Protein AF-A0A564SVG9-F1 (afdb_monomer_lite)

Secondary structure (DSSP, 8-state):
-----EE--TT--HHHHHHHHHT-EEEEEEEEEETTB-SEEE--TT--EEEEEEE----SS-------B-EEEETTEEEEEEEEEEETTEEEEEEEEEEEEEE-TTSEEEEE-SSSB---EEEEEEEEE-

Sequence (130 aa):
MALGSVAVSGGMSKKAKERLMYMDGKLVWSAAMGASSGMSTTAPAEVDYIVVKPMAFAFADSRPYSQQKTARVARGGSGHVSWMQHSRYNSSIASSNYAKVTFSAEGNISIYYPADNSDDYCTVEGYHYY

pLDDT: mean 77.28, std 15.87, range [38.59, 96.75]

Radius of gyration: 14.87 Å; chains: 1; bounding box: 34×28×43 Å

Foldseek 3Di:
DDAFEEKDAPPDDPVRSVCLVVVQFDFDDKDKDFDPHHQKDFDDLQFQKKKKFKDDDPDVPPDPDDDQHIYIAGAQIKHWTWDWFDAPVDNPDIDTDIWMWGQYNRRMIGIGDPHDGDNIMIMMTTTGHD

Organism: NCBI:txid853

Structure (mmCIF, N/CA/C/O backbone):
data_AF-A0A564SVG9-F1
#
_entry.id   AF-A0A564SVG9-F1
#
loop_
_atom_site.group_PDB
_atom_site.id
_atom_site.type_symbol
_atom_site.label_atom_id
_atom_site.label_alt_id
_atom_site.label_comp_id
_atom_site.label_asym_id
_atom_site.label_entity_id
_atom_site.label_seq_id
_atom_site.pdbx_PDB_ins_code
_atom_site.Cartn_x
_atom_site.Cartn_y
_atom_site.Cartn_z
_atom_site.occupancy
_atom_site.B_iso_or_equiv
_atom_site.auth_seq_id
_atom_site.auth_comp_id
_atom_site.auth_asym_id
_atom_site.auth_atom_id
_atom_site.pdbx_PDB_model_num
ATOM 1 N N . MET A 1 1 ? 12.770 -11.576 6.534 1.00 38.59 1 MET A N 1
ATOM 2 C CA . MET A 1 1 ? 12.502 -10.646 5.416 1.00 38.59 1 MET A CA 1
ATOM 3 C C . MET A 1 1 ? 12.649 -9.232 5.947 1.00 38.59 1 MET A C 1
ATOM 5 O O . MET A 1 1 ? 11.977 -8.912 6.919 1.00 38.59 1 MET A O 1
ATOM 9 N N . ALA A 1 2 ? 13.575 -8.431 5.413 1.00 40.28 2 ALA A N 1
ATOM 10 C CA . ALA A 1 2 ? 13.730 -7.046 5.854 1.00 40.28 2 ALA A CA 1
ATOM 11 C C . ALA A 1 2 ? 12.448 -6.271 5.511 1.00 40.28 2 ALA A C 1
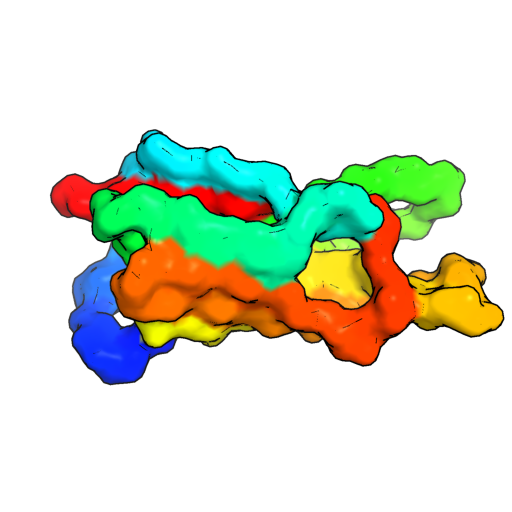ATOM 13 O O . ALA A 1 2 ? 12.025 -6.260 4.356 1.00 40.28 2 ALA A O 1
ATOM 14 N N . LEU A 1 3 ? 11.805 -5.682 6.520 1.00 52.28 3 LEU A N 1
ATOM 15 C CA . LEU A 1 3 ? 10.637 -4.825 6.331 1.00 52.28 3 LEU A CA 1
ATOM 16 C C . LEU A 1 3 ? 11.052 -3.646 5.441 1.00 52.28 3 LEU A C 1
ATOM 18 O O . LEU A 1 3 ? 12.099 -3.040 5.678 1.00 52.28 3 LEU A O 1
ATOM 22 N N . GLY A 1 4 ? 10.282 -3.339 4.395 1.00 58.09 4 GLY A N 1
ATOM 23 C CA . GLY A 1 4 ? 10.488 -2.086 3.675 1.00 58.09 4 GLY A CA 1
ATOM 24 C C . GLY A 1 4 ? 9.979 -0.890 4.486 1.00 58.09 4 GLY A C 1
ATOM 25 O O . GLY A 1 4 ? 9.879 -0.953 5.712 1.00 58.09 4 GLY A O 1
ATOM 26 N N . SER A 1 5 ? 9.715 0.240 3.830 1.00 71.25 5 SER A N 1
ATOM 27 C CA . SER A 1 5 ? 9.391 1.472 4.558 1.00 71.25 5 SER A CA 1
ATOM 28 C C . SER A 1 5 ? 8.038 1.387 5.281 1.00 71.25 5 SER A C 1
ATOM 30 O O . SER A 1 5 ? 7.062 0.849 4.754 1.00 71.25 5 SER A O 1
ATOM 32 N N . VAL A 1 6 ? 7.982 1.951 6.490 1.00 74.25 6 VAL A N 1
ATOM 33 C CA . VAL A 1 6 ? 6.744 2.162 7.249 1.00 74.25 6 VAL A CA 1
ATOM 34 C C . VAL A 1 6 ? 6.486 3.659 7.303 1.00 74.25 6 VAL A C 1
ATOM 36 O O . VAL A 1 6 ? 7.270 4.416 7.872 1.00 74.25 6 VAL A O 1
ATOM 39 N N . ALA A 1 7 ? 5.389 4.081 6.692 1.00 78.38 7 ALA A N 1
ATOM 40 C CA . ALA A 1 7 ? 4.975 5.465 6.595 1.00 78.38 7 ALA A CA 1
ATOM 41 C C . ALA A 1 7 ? 3.755 5.726 7.470 1.00 78.38 7 ALA A C 1
ATOM 43 O O . ALA A 1 7 ? 2.689 5.136 7.288 1.00 78.38 7 ALA A O 1
ATOM 44 N N . VAL A 1 8 ? 3.929 6.647 8.408 1.00 74.88 8 VAL A N 1
ATOM 45 C CA . VAL A 1 8 ? 2.925 7.045 9.394 1.00 74.88 8 VAL A CA 1
ATOM 46 C C . VAL A 1 8 ? 2.516 8.489 9.135 1.00 74.88 8 VAL A C 1
ATOM 48 O O . VAL A 1 8 ? 3.354 9.313 8.770 1.00 74.88 8 VAL A O 1
ATOM 51 N N . SER A 1 9 ? 1.237 8.808 9.316 1.00 72.31 9 SER A N 1
ATOM 52 C CA . SER A 1 9 ? 0.768 10.192 9.236 1.00 72.31 9 SER A CA 1
ATOM 53 C C . SER A 1 9 ? 1.217 10.982 10.476 1.00 72.31 9 SER A C 1
ATOM 55 O O . SER A 1 9 ? 1.397 10.420 11.562 1.00 72.31 9 SER A O 1
ATOM 57 N N . GLY A 1 10 ? 1.426 12.296 10.326 1.00 67.38 10 GLY A N 1
ATOM 58 C CA . GLY A 1 10 ? 1.969 13.163 11.386 1.00 67.38 10 GLY A CA 1
ATOM 59 C C . GLY A 1 10 ? 1.133 13.200 12.675 1.00 67.38 10 GLY A C 1
ATOM 60 O O . GLY A 1 10 ? 1.682 13.445 13.744 1.00 67.38 10 GLY A O 1
ATOM 61 N N . GLY A 1 11 ? -0.164 12.885 12.591 1.00 69.94 11 GLY A N 1
ATOM 62 C CA . GLY A 1 11 ? -1.092 12.815 13.728 1.00 69.94 11 GLY A CA 1
ATOM 63 C C . GL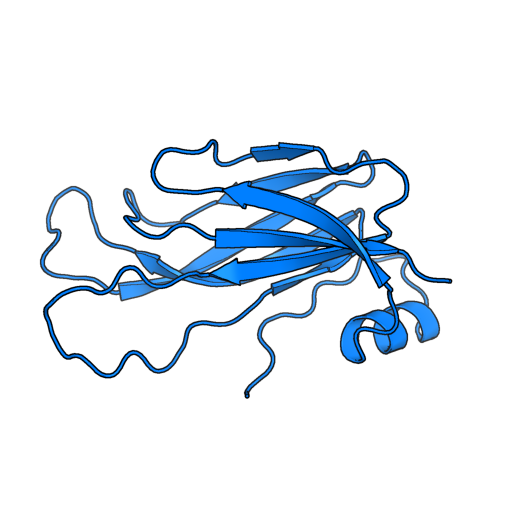Y A 1 11 ? -1.304 11.414 14.318 1.00 69.94 11 GLY A C 1
ATOM 64 O O . GLY A 1 11 ? -2.162 11.240 15.179 1.00 69.94 11 GLY A O 1
ATOM 65 N N . MET A 1 12 ? -0.571 10.395 13.860 1.00 78.75 12 MET A N 1
ATOM 66 C CA . MET A 1 12 ? -0.800 9.012 14.284 1.00 78.75 12 MET A CA 1
ATOM 67 C C . MET A 1 12 ? -0.282 8.733 15.706 1.00 78.75 12 MET A C 1
ATOM 69 O O . MET A 1 12 ? 0.883 8.997 16.023 1.00 78.75 12 MET A O 1
ATOM 73 N N . SER A 1 13 ? -1.123 8.117 16.546 1.00 78.88 13 SER A N 1
ATOM 74 C CA . SER A 1 13 ? -0.759 7.709 17.910 1.00 78.88 13 SER A CA 1
ATOM 75 C C . SER A 1 13 ? 0.320 6.619 17.924 1.00 78.88 13 SER A C 1
ATOM 77 O O . SER A 1 13 ? 0.415 5.813 17.000 1.00 78.88 13 SER A O 1
ATOM 79 N N . LYS A 1 14 ? 1.117 6.536 19.002 1.00 81.75 14 LYS A N 1
ATOM 80 C CA . LYS A 1 14 ? 2.144 5.486 19.170 1.00 81.75 14 LYS A CA 1
ATOM 81 C C . LYS A 1 14 ? 1.564 4.076 18.985 1.00 81.75 14 LYS A C 1
ATOM 83 O O . LYS A 1 14 ? 2.137 3.280 18.250 1.00 81.75 14 LYS A O 1
ATOM 88 N N . LYS A 1 15 ? 0.389 3.818 19.574 1.00 82.00 15 LYS A N 1
ATOM 89 C CA . LYS A 1 15 ? -0.330 2.544 19.446 1.00 82.00 15 LYS A CA 1
ATOM 90 C C . LYS A 1 15 ? -0.671 2.233 17.987 1.00 82.00 15 LYS A C 1
ATOM 92 O O . LYS A 1 15 ? -0.432 1.126 17.531 1.00 82.00 15 LYS A O 1
ATOM 97 N N . ALA A 1 16 ? -1.165 3.208 17.225 1.00 78.38 16 ALA A N 1
ATOM 98 C CA . ALA A 1 16 ? -1.469 3.006 15.807 1.00 78.38 16 ALA A CA 1
ATOM 99 C C . ALA A 1 16 ? -0.207 2.736 14.960 1.00 78.38 16 ALA A C 1
ATOM 101 O O . ALA A 1 16 ? -0.249 1.916 14.045 1.00 78.38 16 ALA A O 1
ATOM 102 N N . LYS A 1 17 ? 0.938 3.347 15.302 1.00 80.44 17 LYS A N 1
ATOM 103 C CA . LYS A 1 17 ? 2.225 3.044 14.648 1.00 80.44 17 LYS A CA 1
ATOM 104 C C . LYS A 1 17 ? 2.686 1.612 14.925 1.00 80.44 17 LYS A C 1
ATOM 106 O O . LYS A 1 17 ? 3.133 0.934 14.006 1.00 80.44 17 LYS A O 1
ATOM 111 N N . GLU A 1 18 ? 2.559 1.144 16.166 1.00 83.94 18 GLU A N 1
ATOM 112 C CA . GLU A 1 18 ? 2.883 -0.240 16.538 1.00 83.94 18 GLU A CA 1
ATOM 113 C C . GLU A 1 18 ? 1.991 -1.233 15.785 1.00 83.94 18 GLU A C 1
ATOM 115 O O . GLU A 1 18 ? 2.502 -2.164 15.166 1.00 83.94 18 GLU A O 1
ATOM 120 N N . ARG A 1 19 ? 0.676 -0.988 15.731 1.00 83.62 19 ARG A N 1
ATOM 121 C CA . ARG A 1 19 ? -0.261 -1.836 14.976 1.00 83.62 19 ARG A CA 1
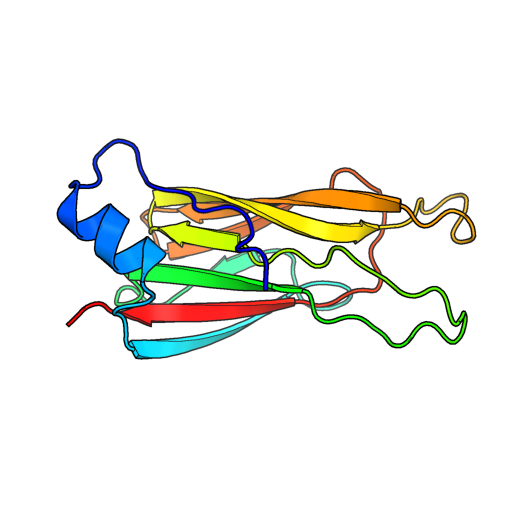ATOM 122 C C . ARG A 1 19 ? 0.094 -1.932 13.485 1.00 83.62 19 ARG A C 1
ATOM 124 O O . ARG A 1 19 ? 0.041 -3.023 12.920 1.00 83.62 19 ARG A O 1
ATOM 131 N N . LEU A 1 20 ? 0.561 -0.838 12.874 1.00 84.88 20 LEU A N 1
ATOM 132 C CA . LEU A 1 20 ? 1.050 -0.820 11.485 1.00 84.88 20 LEU A CA 1
ATOM 133 C C . LEU A 1 20 ? 2.338 -1.642 11.307 1.00 84.88 20 LEU A C 1
ATOM 135 O O . LEU A 1 20 ? 2.520 -2.362 10.320 1.00 84.88 20 LEU A O 1
ATOM 139 N N . MET A 1 21 ? 3.261 -1.531 12.264 1.00 83.00 21 MET A N 1
ATOM 140 C CA . MET A 1 21 ? 4.517 -2.285 12.258 1.00 83.00 21 MET A CA 1
ATOM 141 C C . MET A 1 21 ? 4.291 -3.790 12.441 1.00 83.00 21 MET A C 1
ATOM 143 O O . MET A 1 21 ? 5.006 -4.587 11.830 1.00 83.00 21 MET A O 1
ATOM 147 N N . TYR A 1 22 ? 3.280 -4.188 13.210 1.00 85.38 22 TYR A N 1
ATOM 148 C CA . TYR A 1 22 ? 2.967 -5.595 13.463 1.00 85.38 22 TYR A CA 1
ATOM 149 C C . TYR A 1 22 ? 1.906 -6.192 12.527 1.00 85.38 22 TYR A C 1
ATOM 151 O O . TYR A 1 22 ? 1.673 -7.393 12.598 1.00 85.38 22 TYR A O 1
ATOM 159 N N . MET A 1 23 ? 1.337 -5.408 11.599 1.00 83.31 23 MET A N 1
ATOM 160 C CA . MET A 1 23 ? 0.254 -5.840 10.693 1.00 83.31 23 MET A CA 1
ATOM 161 C C . MET A 1 23 ? -0.970 -6.369 11.446 1.00 83.31 23 MET A C 1
ATOM 163 O O . MET A 1 23 ? -1.566 -7.370 11.062 1.00 83.31 23 MET A O 1
ATOM 167 N N . ASP A 1 24 ? -1.348 -5.682 12.520 1.00 85.38 24 ASP A N 1
ATOM 168 C CA . ASP A 1 24 ? -2.471 -6.041 13.396 1.00 85.38 24 ASP A CA 1
ATOM 169 C C . ASP A 1 24 ? -3.851 -5.670 12.796 1.00 85.38 24 ASP A C 1
ATOM 171 O O . ASP A 1 24 ? -4.799 -5.315 13.495 1.00 85.38 24 ASP A O 1
ATOM 175 N N . GLY A 1 25 ? -3.953 -5.670 11.467 1.00 88.06 25 GLY A N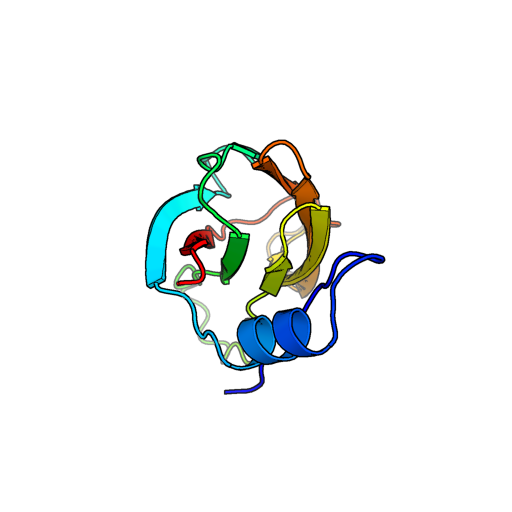 1
ATOM 176 C CA . GLY A 1 25 ? -5.181 -5.418 10.722 1.00 88.06 25 GLY A CA 1
ATOM 177 C C . GLY A 1 25 ? -5.591 -6.632 9.897 1.00 88.06 25 GLY A C 1
ATOM 178 O O . GLY A 1 25 ? -4.774 -7.495 9.567 1.00 88.06 25 GLY A O 1
ATOM 179 N N . LYS A 1 26 ? -6.864 -6.689 9.504 1.00 94.50 26 LYS A N 1
ATOM 180 C CA . LYS A 1 26 ? -7.381 -7.709 8.583 1.00 94.50 26 LYS A CA 1
ATOM 181 C C . LYS A 1 26 ? -7.439 -7.162 7.166 1.00 94.50 26 LYS A C 1
ATOM 183 O O . LYS A 1 26 ? -7.859 -6.028 6.960 1.00 94.50 26 LYS A O 1
ATOM 188 N N . LEU A 1 27 ? -7.046 -7.987 6.198 1.00 95.25 27 LEU A N 1
ATOM 189 C CA . LEU A 1 27 ? -7.196 -7.685 4.778 1.00 95.25 27 LEU A CA 1
ATOM 190 C C . LEU A 1 27 ? -8.686 -7.560 4.433 1.00 95.25 27 LEU A C 1
ATOM 192 O O . LEU A 1 27 ? -9.445 -8.508 4.642 1.00 95.25 27 LEU A O 1
ATOM 196 N N . VAL A 1 28 ? -9.085 -6.408 3.900 1.00 96.62 28 VAL A N 1
ATOM 197 C CA . VAL A 1 28 ? -10.477 -6.117 3.502 1.00 96.62 28 VAL A CA 1
ATOM 198 C C . VAL A 1 28 ? -10.600 -5.719 2.035 1.00 96.62 28 VAL A C 1
ATOM 200 O O . VAL A 1 28 ? -11.680 -5.800 1.462 1.00 96.62 28 VAL A O 1
ATOM 203 N N . TRP A 1 29 ? -9.495 -5.321 1.402 1.00 96.75 29 TRP A N 1
ATOM 204 C CA . TRP A 1 29 ? -9.497 -4.837 0.027 1.00 96.75 29 TRP A CA 1
ATOM 205 C C . TRP A 1 29 ? -8.162 -5.121 -0.663 1.00 96.75 29 TRP A C 1
ATOM 207 O O . TRP A 1 29 ? -7.121 -5.169 -0.009 1.00 96.75 29 TRP A O 1
ATOM 217 N N . SER A 1 30 ? -8.168 -5.281 -1.983 1.00 94.69 30 SER A N 1
ATOM 218 C CA . SER A 1 30 ? -6.941 -5.358 -2.773 1.00 94.69 30 SER A CA 1
ATOM 219 C C . SER A 1 30 ? -7.126 -4.805 -4.184 1.00 94.69 30 SER A C 1
ATOM 221 O O . SER A 1 30 ? -8.229 -4.791 -4.729 1.00 94.69 30 SER A O 1
ATOM 223 N N . ALA A 1 31 ? -6.025 -4.353 -4.780 1.00 91.31 31 ALA A N 1
ATOM 224 C CA . ALA A 1 31 ? -5.951 -3.920 -6.168 1.00 91.31 31 ALA A CA 1
ATOM 225 C C . ALA A 1 31 ? -4.587 -4.258 -6.779 1.00 91.31 31 ALA A C 1
ATOM 227 O O . ALA A 1 31 ? -3.583 -4.354 -6.072 1.00 91.31 31 ALA A O 1
ATOM 228 N N . ALA A 1 32 ? -4.547 -4.399 -8.102 1.00 87.31 32 ALA A N 1
ATOM 229 C CA . ALA A 1 32 ? -3.309 -4.446 -8.873 1.00 87.31 32 ALA A CA 1
ATOM 230 C C . ALA A 1 32 ? -3.044 -3.071 -9.511 1.00 87.31 32 ALA A C 1
ATOM 232 O O . ALA A 1 32 ? -3.977 -2.436 -10.004 1.00 87.31 32 ALA A O 1
ATOM 233 N N . MET A 1 33 ? -1.793 -2.610 -9.473 1.00 83.88 33 MET A N 1
ATOM 234 C CA . MET A 1 33 ? -1.351 -1.324 -10.038 1.00 83.88 33 MET A CA 1
ATOM 235 C C . MET A 1 33 ? 0.011 -1.479 -10.739 1.00 83.88 33 MET A C 1
ATOM 237 O O . MET A 1 33 ? 0.817 -2.302 -10.307 1.00 83.88 33 MET A O 1
ATOM 241 N N . GLY A 1 34 ? 0.310 -0.669 -11.763 1.00 76.12 34 GLY A N 1
ATOM 242 C CA . GLY A 1 34 ? 1.577 -0.716 -12.523 1.00 76.12 34 GLY A CA 1
ATOM 243 C C . GLY A 1 34 ? 1.446 -1.287 -13.943 1.00 76.12 34 GLY A C 1
ATOM 244 O O . GLY A 1 34 ? 0.376 -1.783 -14.290 1.00 76.12 34 GLY A O 1
ATOM 245 N N . ALA A 1 35 ? 2.527 -1.186 -14.737 1.00 59.81 35 ALA A N 1
ATOM 246 C CA . ALA A 1 35 ? 2.785 -1.544 -16.157 1.00 59.81 35 ALA A CA 1
ATOM 247 C C . ALA A 1 35 ? 1.669 -1.339 -17.221 1.00 59.81 35 ALA A C 1
ATOM 249 O O . ALA A 1 35 ? 1.925 -0.818 -18.301 1.00 59.81 35 ALA A O 1
ATOM 250 N N . SER A 1 36 ? 0.424 -1.718 -16.940 1.00 57.00 36 SER A N 1
ATOM 251 C CA . SER A 1 36 ? -0.773 -1.539 -17.786 1.00 57.00 36 SER A CA 1
ATOM 252 C C . SER A 1 36 ? -2.037 -1.146 -17.000 1.00 57.00 36 SER A C 1
ATOM 254 O O . SER A 1 36 ? -3.030 -0.710 -17.578 1.00 57.00 36 SER A O 1
ATOM 256 N N . SER A 1 37 ? -1.990 -1.261 -15.673 1.00 57.25 37 SER A N 1
ATOM 257 C CA . SER A 1 37 ? -3.004 -0.812 -14.722 1.00 57.25 37 SER A CA 1
ATOM 258 C C . SER A 1 37 ? -2.594 0.550 -14.162 1.00 57.25 37 SER A C 1
ATOM 260 O O . SER A 1 37 ? -1.420 0.782 -13.871 1.00 57.25 37 SER A O 1
ATOM 262 N N . GLY A 1 38 ? -3.546 1.479 -14.075 1.00 69.38 38 GLY A N 1
ATOM 263 C CA . GLY A 1 38 ? -3.285 2.866 -13.695 1.00 69.38 38 GLY A CA 1
ATOM 264 C C . GLY A 1 38 ? -2.421 3.014 -12.438 1.00 69.38 38 GLY A C 1
ATOM 265 O O . GLY A 1 38 ? -2.458 2.203 -11.514 1.00 69.38 38 GLY A O 1
ATOM 266 N N . MET A 1 39 ? -1.652 4.100 -12.395 1.00 81.94 39 MET A N 1
ATOM 267 C CA . MET A 1 39 ? -0.762 4.437 -11.278 1.00 81.94 39 MET A CA 1
ATOM 268 C C . MET A 1 39 ? -1.481 5.017 -10.060 1.00 81.94 39 MET A C 1
ATOM 270 O O . MET A 1 39 ? -0.845 5.416 -9.081 1.00 81.94 39 MET A O 1
ATOM 274 N N . SER A 1 40 ? -2.809 5.041 -10.108 1.00 88.69 40 SER A N 1
ATOM 275 C CA . SER A 1 40 ? -3.671 5.471 -9.026 1.00 88.69 40 SER A CA 1
ATOM 276 C C . SER A 1 40 ? -4.913 4.595 -8.910 1.00 88.69 40 SER A C 1
ATOM 278 O O . SER A 1 40 ? -5.377 3.998 -9.879 1.00 88.69 40 SER A O 1
ATOM 280 N N . THR A 1 41 ? -5.443 4.523 -7.696 1.00 92.81 41 THR A N 1
ATOM 281 C CA . THR A 1 41 ? -6.712 3.865 -7.371 1.00 92.81 41 THR A CA 1
ATOM 282 C C . THR A 1 41 ? -7.282 4.477 -6.090 1.00 92.81 41 THR A C 1
ATOM 284 O O . THR A 1 41 ? -6.618 5.290 -5.445 1.00 92.81 41 THR A O 1
ATOM 287 N N . THR A 1 42 ? -8.493 4.094 -5.698 1.00 95.56 42 THR A N 1
ATOM 288 C CA . THR A 1 42 ? -9.143 4.585 -4.479 1.00 95.56 42 THR A CA 1
ATOM 289 C C . THR A 1 42 ? -9.543 3.402 -3.608 1.00 95.56 42 THR A C 1
ATOM 291 O O . THR A 1 42 ? -10.294 2.528 -4.041 1.00 95.56 42 THR A O 1
ATOM 294 N N . ALA A 1 43 ? -9.035 3.371 -2.377 1.00 95.50 43 ALA A N 1
ATOM 295 C CA . ALA A 1 43 ? -9.426 2.369 -1.396 1.00 95.50 43 ALA A CA 1
ATOM 296 C C . ALA A 1 43 ? -10.756 2.745 -0.713 1.00 95.50 43 ALA A C 1
ATOM 298 O O . ALA A 1 43 ? -11.016 3.933 -0.490 1.00 95.50 43 ALA A O 1
ATOM 299 N N . PRO A 1 44 ? -11.571 1.753 -0.307 1.00 96.19 44 PRO A N 1
ATOM 300 C CA . PRO A 1 44 ? -12.778 1.970 0.491 1.00 96.19 44 PRO A CA 1
ATOM 301 C C . PRO A 1 44 ? -12.494 2.733 1.789 1.00 96.19 44 PRO A C 1
ATOM 303 O O . PRO A 1 44 ? -11.388 2.655 2.321 1.00 96.19 44 PRO A O 1
ATOM 306 N N . ALA A 1 45 ? -13.486 3.443 2.334 1.00 95.06 45 ALA A N 1
ATOM 307 C CA . ALA A 1 45 ? -13.330 4.286 3.528 1.00 95.06 45 ALA A CA 1
ATOM 308 C C . ALA A 1 45 ? -12.830 3.528 4.777 1.00 95.06 45 ALA A C 1
ATOM 310 O O . ALA A 1 45 ? -12.118 4.102 5.593 1.00 95.06 45 ALA A O 1
ATOM 311 N N . GLU A 1 46 ? -13.149 2.240 4.886 1.00 93.94 46 GLU A N 1
ATOM 312 C CA . GLU A 1 46 ? -12.768 1.349 5.993 1.00 93.94 46 GLU A CA 1
ATOM 313 C C . GLU A 1 46 ? -11.287 0.926 6.011 1.00 93.94 46 GLU A C 1
ATOM 315 O O . GLU A 1 46 ? -10.813 0.390 7.006 1.00 93.94 46 GLU A O 1
ATOM 320 N N . VAL A 1 47 ? -10.522 1.158 4.938 1.00 96.00 47 VAL A N 1
ATOM 321 C CA . VAL A 1 47 ? -9.092 0.799 4.900 1.00 96.00 47 VAL A CA 1
ATOM 322 C C . VAL A 1 47 ? -8.268 1.777 5.745 1.00 96.00 47 VAL A C 1
ATOM 324 O O . VAL A 1 47 ? -8.116 2.933 5.363 1.00 96.00 47 VAL A O 1
ATOM 327 N N . ASP A 1 48 ? -7.663 1.335 6.841 1.00 93.94 48 ASP A N 1
ATOM 328 C CA . ASP A 1 48 ? -6.826 2.171 7.717 1.00 93.94 48 ASP A CA 1
ATOM 329 C C . ASP A 1 48 ? -5.386 2.319 7.219 1.00 93.94 48 ASP A C 1
ATOM 331 O O . ASP A 1 48 ? -4.747 3.362 7.391 1.00 93.94 48 ASP A O 1
ATOM 335 N N . TYR A 1 49 ? -4.849 1.268 6.603 1.00 94.31 49 TYR A N 1
ATOM 336 C CA . TYR A 1 49 ? -3.514 1.276 6.020 1.00 94.31 49 TYR A CA 1
ATOM 337 C C . TYR A 1 49 ? -3.424 0.347 4.818 1.00 94.31 49 TYR A C 1
ATOM 339 O O . TYR A 1 49 ? -4.196 -0.600 4.676 1.00 94.31 49 TYR A O 1
ATOM 347 N N . ILE A 1 50 ? -2.443 0.616 3.964 1.00 95.12 50 ILE A N 1
ATOM 348 C CA . ILE A 1 50 ? -2.138 -0.207 2.802 1.00 95.12 50 ILE A CA 1
ATOM 349 C C . ILE A 1 50 ? -0.771 -0.864 2.920 1.00 95.12 50 ILE A C 1
ATOM 351 O O . ILE A 1 50 ? 0.150 -0.337 3.551 1.00 95.12 50 ILE A O 1
ATOM 355 N N . VAL A 1 51 ? -0.634 -2.002 2.254 1.00 93.00 51 VAL A N 1
ATOM 356 C CA . VAL A 1 51 ? 0.621 -2.712 2.041 1.00 93.00 51 VAL A CA 1
ATOM 357 C C . VAL A 1 51 ? 0.833 -2.819 0.541 1.00 93.00 51 VAL A C 1
ATOM 359 O O . VAL A 1 51 ? 0.067 -3.478 -0.154 1.00 93.00 51 VAL A O 1
ATOM 362 N N . VAL A 1 52 ? 1.875 -2.167 0.036 1.00 90.25 52 VAL A N 1
ATOM 363 C CA . VAL A 1 52 ? 2.261 -2.243 -1.374 1.00 90.25 52 VAL A CA 1
ATOM 364 C C . VAL A 1 52 ? 3.345 -3.292 -1.513 1.00 90.25 52 VAL A C 1
ATOM 366 O O . VAL A 1 52 ? 4.432 -3.157 -0.939 1.00 90.25 52 VAL A O 1
ATOM 369 N N . LYS A 1 53 ? 3.040 -4.343 -2.270 1.00 86.75 53 LYS A N 1
ATOM 370 C CA . LYS A 1 53 ? 3.964 -5.434 -2.559 1.00 86.75 53 LYS A CA 1
ATOM 371 C C . LYS A 1 53 ? 4.329 -5.392 -4.041 1.00 86.75 53 LYS A C 1
ATOM 373 O O . LYS A 1 53 ? 3.444 -5.586 -4.875 1.00 86.75 53 LYS A O 1
ATOM 378 N N . PRO A 1 54 ? 5.593 -5.111 -4.384 1.00 78.50 54 PRO A N 1
ATOM 379 C CA . PRO A 1 54 ? 6.051 -5.273 -5.754 1.00 78.50 54 PRO A CA 1
ATOM 380 C C . PRO A 1 54 ? 5.975 -6.758 -6.129 1.00 78.50 54 PRO A C 1
ATOM 382 O O . PRO A 1 54 ? 6.298 -7.621 -5.313 1.00 78.50 54 PRO A O 1
ATOM 385 N N . MET A 1 55 ? 5.526 -7.043 -7.344 1.00 71.00 55 MET A N 1
ATOM 386 C CA . MET A 1 55 ? 5.525 -8.380 -7.923 1.00 71.00 55 MET A CA 1
ATOM 387 C C . MET A 1 55 ? 6.594 -8.382 -9.008 1.00 71.00 55 MET A C 1
ATOM 389 O O . MET A 1 55 ? 6.509 -7.612 -9.959 1.00 71.00 55 MET A O 1
ATOM 393 N N . ALA A 1 56 ? 7.638 -9.196 -8.846 1.00 61.06 56 ALA A N 1
ATOM 394 C CA . ALA A 1 56 ? 8.641 -9.339 -9.897 1.00 61.06 56 ALA A CA 1
ATOM 395 C C . ALA A 1 56 ? 7.998 -9.973 -11.135 1.00 61.06 56 ALA A C 1
ATOM 397 O O . ALA A 1 56 ? 7.416 -11.056 -11.026 1.00 61.06 56 ALA A O 1
ATOM 398 N N . PHE A 1 57 ? 8.170 -9.366 -12.311 1.00 52.44 57 PHE A N 1
ATOM 399 C CA . PHE A 1 57 ? 8.130 -10.168 -13.528 1.00 52.44 57 PHE A CA 1
ATOM 400 C C . PHE A 1 57 ? 9.377 -11.059 -13.554 1.00 52.44 57 PHE A C 1
ATOM 402 O O . PHE A 1 57 ? 10.480 -10.624 -13.213 1.00 52.44 57 PHE A O 1
ATOM 409 N N . ALA A 1 58 ? 9.208 -12.324 -13.939 1.00 44.00 58 ALA A N 1
ATOM 410 C CA . ALA A 1 58 ? 10.323 -13.226 -14.184 1.00 44.00 58 ALA A CA 1
ATOM 411 C C . ALA A 1 58 ? 11.086 -12.741 -15.426 1.00 44.00 58 ALA A C 1
ATOM 413 O O . ALA A 1 58 ? 10.854 -13.219 -16.534 1.00 44.00 58 ALA A O 1
ATOM 414 N N . PHE A 1 59 ? 11.981 -11.765 -15.269 1.00 43.31 59 PHE A N 1
ATOM 415 C CA . PHE A 1 59 ? 12.985 -11.522 -16.292 1.00 43.31 59 PHE A CA 1
ATOM 416 C C . PHE A 1 59 ? 13.814 -12.800 -16.429 1.00 43.31 59 PHE A C 1
ATOM 418 O O . PHE A 1 59 ? 14.340 -13.327 -15.451 1.00 43.31 59 PHE A O 1
ATOM 425 N N . ALA A 1 60 ? 13.910 -13.296 -17.662 1.00 41.94 60 ALA A N 1
ATOM 426 C CA . ALA A 1 60 ? 14.688 -14.475 -18.031 1.00 41.94 60 ALA A CA 1
ATOM 427 C C . ALA A 1 60 ? 16.199 -14.325 -17.756 1.00 41.94 60 ALA A C 1
ATOM 429 O O . ALA A 1 60 ? 16.938 -15.297 -17.890 1.00 41.94 60 ALA A O 1
ATOM 430 N N . ASP A 1 61 ? 16.663 -13.131 -17.365 1.00 46.53 61 ASP A N 1
ATOM 431 C CA . ASP A 1 61 ? 18.034 -12.918 -16.920 1.00 46.53 61 ASP A CA 1
ATOM 432 C C . ASP A 1 61 ? 18.116 -13.200 -15.414 1.00 46.53 61 ASP A C 1
ATOM 434 O O . ASP A 1 61 ? 17.624 -12.443 -14.576 1.00 46.53 61 ASP A O 1
ATOM 438 N N . SER A 1 62 ? 18.713 -14.344 -15.094 1.00 43.12 62 SER A N 1
ATOM 439 C CA . SER A 1 62 ? 18.928 -14.945 -13.778 1.00 43.12 62 SER A CA 1
ATOM 440 C C . SER A 1 62 ? 19.833 -14.102 -12.869 1.00 43.12 62 SER A C 1
ATOM 442 O O . SER A 1 62 ? 20.867 -14.568 -12.387 1.00 43.12 62 SER A O 1
ATOM 444 N N . ARG A 1 63 ? 19.477 -12.841 -12.627 1.00 51.09 63 ARG A N 1
ATOM 445 C CA . ARG A 1 63 ? 20.141 -11.993 -11.639 1.00 51.09 63 ARG A CA 1
ATOM 446 C C . ARG A 1 63 ? 19.392 -12.143 -10.317 1.00 51.09 63 ARG A C 1
ATOM 448 O O . ARG A 1 63 ? 18.226 -11.758 -10.254 1.00 51.09 63 ARG A O 1
ATOM 455 N N . PRO A 1 64 ? 20.013 -12.703 -9.261 1.00 42.25 64 PRO A N 1
ATOM 456 C CA . PRO A 1 64 ? 19.372 -12.841 -7.959 1.00 42.25 64 PRO A CA 1
ATOM 457 C C . PRO A 1 64 ? 19.004 -11.452 -7.420 1.00 42.25 64 PRO A C 1
ATOM 459 O O . PRO A 1 64 ? 19.849 -10.684 -6.959 1.00 42.25 64 PRO A O 1
ATOM 462 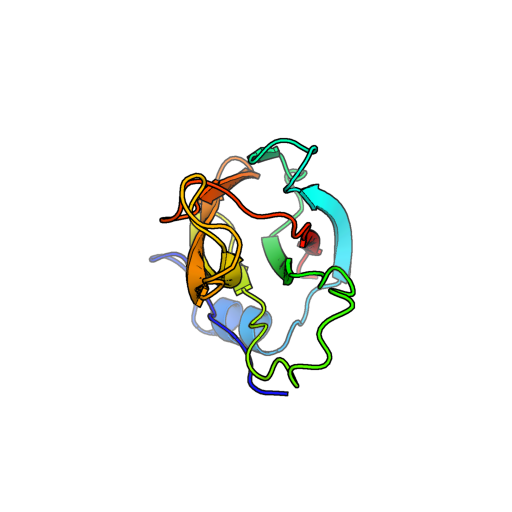N N . TYR A 1 65 ? 17.723 -11.111 -7.540 1.00 51.78 65 TYR A N 1
ATOM 463 C CA . TYR A 1 65 ? 17.196 -9.791 -7.232 1.00 51.78 65 TYR A CA 1
ATOM 464 C C . TYR A 1 65 ? 16.937 -9.679 -5.727 1.00 51.78 65 TYR A C 1
ATOM 466 O O . TYR A 1 65 ? 15.996 -10.267 -5.200 1.00 51.78 65 TYR A O 1
ATOM 474 N N . SER A 1 66 ? 17.796 -8.956 -5.004 1.00 49.44 66 SER A N 1
ATOM 475 C CA . SER A 1 66 ? 17.830 -9.040 -3.537 1.00 49.44 66 SER A CA 1
ATOM 476 C C . SER A 1 66 ? 17.023 -7.983 -2.772 1.00 49.44 66 SER A C 1
ATOM 478 O O . SER A 1 66 ? 17.040 -8.025 -1.543 1.00 49.44 66 SER A O 1
ATOM 480 N N . GLN A 1 67 ? 16.311 -7.034 -3.406 1.00 57.19 67 GLN A N 1
ATOM 481 C CA . GLN A 1 67 ? 15.743 -5.892 -2.654 1.00 57.19 67 GLN A CA 1
ATOM 482 C C . GLN A 1 67 ? 14.359 -5.391 -3.099 1.00 57.19 67 GLN A C 1
ATOM 484 O O . GLN A 1 67 ? 14.096 -4.187 -3.061 1.00 57.19 67 GLN A O 1
ATOM 489 N N . GLN A 1 68 ? 13.430 -6.288 -3.441 1.00 66.81 68 GLN A N 1
ATOM 490 C CA . GLN A 1 68 ? 12.015 -5.903 -3.431 1.00 66.81 68 GLN A CA 1
ATOM 491 C C . GLN A 1 68 ? 11.606 -5.582 -1.989 1.00 66.81 68 GLN A C 1
ATOM 493 O O . GLN A 1 68 ? 11.622 -6.449 -1.114 1.00 66.81 68 GLN A O 1
ATOM 498 N N . LYS A 1 69 ? 11.289 -4.312 -1.721 1.00 76.69 69 LYS A N 1
ATOM 499 C CA . LYS A 1 69 ? 10.897 -3.843 -0.386 1.00 76.69 69 LYS A CA 1
ATOM 500 C C . LYS A 1 69 ? 9.450 -3.404 -0.418 1.00 76.69 69 LYS A C 1
ATOM 502 O O . LYS A 1 69 ? 9.104 -2.502 -1.174 1.00 76.69 69 LYS A O 1
ATOM 507 N N . THR A 1 70 ? 8.639 -4.017 0.434 1.00 85.62 70 THR A N 1
ATOM 508 C CA . THR A 1 70 ? 7.226 -3.673 0.596 1.00 85.62 70 THR A CA 1
ATOM 509 C C . THR A 1 70 ? 7.073 -2.338 1.318 1.00 85.62 70 THR A C 1
ATOM 511 O O . THR A 1 70 ? 7.836 -2.029 2.229 1.00 85.62 70 THR A O 1
ATOM 514 N N . ALA A 1 71 ? 6.083 -1.538 0.941 1.00 88.31 71 ALA A N 1
ATOM 515 C CA . ALA A 1 71 ? 5.747 -0.325 1.682 1.00 88.31 71 ALA A CA 1
ATOM 516 C C . ALA A 1 71 ? 4.507 -0.571 2.535 1.00 88.31 71 ALA A C 1
ATOM 518 O O . ALA A 1 71 ? 3.562 -1.207 2.076 1.00 88.31 71 ALA A O 1
ATOM 519 N N . ARG A 1 72 ? 4.489 -0.040 3.756 1.00 92.38 72 ARG A N 1
ATOM 520 C CA . ARG A 1 72 ? 3.286 0.025 4.592 1.00 92.38 72 ARG A CA 1
ATOM 521 C C . ARG A 1 72 ? 2.953 1.477 4.829 1.00 92.38 72 ARG A C 1
ATOM 523 O O . ARG A 1 72 ? 3.791 2.211 5.349 1.00 92.38 72 ARG A O 1
ATOM 530 N N . VAL A 1 73 ? 1.764 1.899 4.430 1.00 92.62 73 VAL A N 1
ATOM 531 C CA . VAL A 1 73 ? 1.394 3.313 4.430 1.00 92.62 73 VAL A CA 1
ATOM 532 C C . VAL A 1 73 ? 0.051 3.469 5.114 1.00 92.62 73 VAL A C 1
ATOM 534 O O . VAL A 1 73 ? -0.951 2.924 4.664 1.00 92.62 73 VAL A O 1
ATOM 537 N N . ALA A 1 74 ? 0.037 4.205 6.218 1.00 93.31 74 ALA A N 1
ATOM 538 C CA . ALA A 1 74 ? -1.198 4.611 6.868 1.00 93.31 74 ALA A CA 1
ATOM 539 C C . ALA A 1 74 ? -2.026 5.552 5.986 1.00 93.31 74 ALA A C 1
ATOM 541 O O . ALA A 1 74 ? -1.463 6.312 5.195 1.00 93.31 74 ALA A O 1
ATOM 542 N N . ARG A 1 75 ? -3.347 5.566 6.182 1.00 92.94 75 ARG A N 1
ATOM 543 C CA . ARG A 1 75 ? -4.228 6.582 5.595 1.00 92.94 75 ARG A CA 1
ATOM 544 C C . ARG A 1 75 ? -3.759 7.990 5.981 1.00 92.94 75 ARG A C 1
ATOM 546 O O . ARG A 1 75 ? -3.450 8.263 7.143 1.00 92.94 75 ARG A O 1
ATOM 553 N N . GLY A 1 76 ? -3.660 8.870 4.986 1.00 92.00 76 GLY A N 1
ATOM 554 C CA . GLY A 1 76 ? -3.049 10.199 5.109 1.00 92.00 76 GLY A CA 1
ATOM 555 C C . GLY A 1 76 ? -1.512 10.203 5.150 1.00 92.00 76 GLY A C 1
ATOM 556 O O . GLY A 1 76 ? -0.923 11.174 5.624 1.00 92.00 76 GLY A O 1
ATOM 557 N N . GLY A 1 77 ? -0.850 9.123 4.727 1.00 90.38 77 GLY A N 1
ATOM 558 C CA . GLY A 1 77 ? 0.603 8.944 4.780 1.00 90.38 77 GLY A CA 1
ATOM 559 C C . GLY A 1 77 ? 1.271 8.794 3.410 1.00 90.38 77 GLY A C 1
ATOM 560 O O . GLY A 1 77 ? 0.622 8.647 2.373 1.00 90.38 77 GLY A O 1
ATOM 561 N N . SER A 1 78 ? 2.607 8.789 3.405 1.00 90.44 78 SER A N 1
ATOM 562 C CA . SER A 1 78 ? 3.400 8.495 2.206 1.00 90.44 78 SER A CA 1
ATOM 563 C C . SER A 1 78 ? 4.665 7.710 2.531 1.00 90.44 78 SER A C 1
ATOM 565 O O . SER A 1 78 ? 5.397 8.094 3.443 1.00 90.44 78 SER A O 1
ATOM 567 N N . GLY A 1 79 ? 4.942 6.656 1.769 1.00 87.69 79 GLY A N 1
ATOM 568 C CA . GLY A 1 79 ? 6.091 5.770 1.947 1.00 87.69 79 GLY A CA 1
ATOM 569 C C . GLY A 1 79 ? 6.832 5.490 0.648 1.00 87.69 79 GLY A C 1
ATOM 570 O O . GLY A 1 79 ? 6.555 6.089 -0.387 1.00 87.69 79 GLY A O 1
ATOM 571 N N . HIS A 1 80 ? 7.786 4.568 0.717 1.00 85.38 80 HIS A N 1
ATOM 572 C CA . HIS A 1 80 ? 8.625 4.167 -0.407 1.00 85.38 80 HIS A CA 1
ATOM 573 C C . HIS A 1 80 ? 8.620 2.649 -0.599 1.00 85.38 80 HIS A C 1
ATOM 575 O O . HIS A 1 80 ? 8.907 1.887 0.330 1.00 85.38 80 HIS A O 1
ATOM 581 N N . VAL A 1 81 ? 8.326 2.221 -1.819 1.00 81.12 81 VAL A N 1
ATOM 582 C CA . VAL A 1 81 ? 8.456 0.834 -2.278 1.00 81.12 81 VAL A CA 1
ATOM 583 C C . VAL A 1 81 ? 9.697 0.747 -3.167 1.00 81.12 81 VAL A C 1
ATOM 585 O O . VAL A 1 81 ? 10.011 1.700 -3.875 1.00 81.12 81 VAL A O 1
ATOM 588 N N . SER A 1 82 ? 10.444 -0.354 -3.099 1.00 75.94 82 SER A N 1
ATOM 589 C CA . SER A 1 82 ? 11.590 -0.585 -3.993 1.00 75.94 82 SER A CA 1
ATOM 590 C C . SER A 1 82 ? 11.244 -1.680 -4.987 1.00 75.94 82 SER A C 1
ATOM 592 O O . SER A 1 82 ? 10.854 -2.772 -4.568 1.00 75.94 82 SER A O 1
ATOM 594 N N . TRP A 1 83 ? 11.417 -1.389 -6.273 1.00 74.38 83 TRP A N 1
ATOM 595 C CA . TRP A 1 83 ? 11.221 -2.317 -7.393 1.00 74.38 83 TRP A CA 1
ATOM 596 C C . TRP A 1 83 ? 12.158 -1.979 -8.556 1.00 74.38 83 TRP A C 1
ATOM 598 O O . TRP A 1 83 ? 12.921 -1.004 -8.502 1.00 74.38 83 TRP A O 1
ATOM 608 N N . MET A 1 84 ? 12.112 -2.789 -9.610 1.00 68.69 84 MET A N 1
ATOM 609 C CA . MET A 1 84 ? 12.973 -2.639 -10.769 1.00 68.69 84 MET A CA 1
ATOM 610 C C . MET A 1 84 ? 12.378 -1.597 -11.717 1.00 68.69 84 MET A C 1
ATOM 612 O O . MET A 1 84 ? 11.207 -1.641 -12.092 1.00 68.69 84 MET A O 1
ATOM 616 N N . GLN A 1 85 ? 13.192 -0.612 -12.074 1.00 69.06 85 GLN A N 1
ATOM 617 C CA . GLN A 1 85 ? 12.823 0.408 -13.047 1.00 69.06 85 GLN A CA 1
ATOM 618 C C . GLN A 1 85 ? 13.909 0.470 -14.116 1.00 69.06 85 GLN A C 1
ATOM 620 O O . GLN A 1 85 ? 15.090 0.240 -13.825 1.00 69.06 85 GLN A O 1
ATOM 625 N N . HIS A 1 86 ? 13.523 0.779 -15.347 1.00 65.69 86 HIS A N 1
ATOM 626 C CA . HIS A 1 86 ? 14.457 0.920 -16.455 1.00 65.69 86 HIS A CA 1
ATOM 627 C C . HIS A 1 86 ? 14.181 2.222 -17.207 1.00 65.69 86 HIS A C 1
ATOM 629 O O . HIS A 1 86 ? 13.066 2.746 -17.218 1.00 65.69 86 HIS A O 1
ATOM 635 N N . SER A 1 87 ? 15.220 2.777 -17.825 1.00 61.78 87 SER A N 1
ATOM 636 C CA . SER A 1 87 ? 15.037 3.946 -18.682 1.00 61.78 87 SER A CA 1
ATOM 637 C C . SER A 1 87 ? 14.377 3.523 -19.989 1.00 61.78 87 SER A C 1
ATOM 639 O O . SER A 1 87 ? 14.757 2.512 -20.583 1.00 61.78 87 SER A O 1
ATOM 641 N N . ARG A 1 88 ? 13.455 4.348 -20.492 1.00 60.34 88 ARG A N 1
ATOM 642 C CA . ARG A 1 88 ? 12.842 4.161 -21.814 1.00 60.34 88 ARG A CA 1
ATOM 643 C C . ARG A 1 88 ? 13.872 4.166 -22.951 1.00 60.34 88 ARG A C 1
ATOM 645 O O . ARG A 1 88 ? 13.617 3.600 -24.008 1.00 60.34 88 ARG A O 1
ATOM 652 N N . TYR A 1 89 ? 15.034 4.780 -22.726 1.00 60.16 89 TYR A N 1
ATOM 653 C CA . TYR A 1 89 ? 16.115 4.901 -23.706 1.00 60.16 89 TYR A CA 1
ATOM 654 C C . TYR A 1 89 ? 17.125 3.747 -23.656 1.00 60.16 89 TYR A C 1
ATOM 656 O O . TYR A 1 89 ? 17.865 3.548 -24.616 1.00 60.16 89 TYR A O 1
ATOM 664 N N . ASN A 1 90 ? 17.177 2.986 -22.557 1.00 62.72 90 ASN A N 1
ATOM 665 C CA . ASN A 1 90 ? 18.059 1.829 -22.425 1.00 62.72 90 ASN A CA 1
ATOM 666 C C . ASN A 1 90 ? 17.484 0.819 -21.422 1.00 62.72 90 ASN A C 1
ATOM 668 O O . ASN A 1 90 ? 17.783 0.861 -20.227 1.00 62.72 90 ASN A O 1
ATOM 672 N N . SER A 1 91 ? 16.685 -0.118 -21.930 1.00 60.66 91 SER A N 1
ATOM 673 C CA . SER A 1 91 ? 16.080 -1.194 -21.140 1.00 60.66 91 SER A CA 1
ATOM 674 C C . SER A 1 91 ? 17.088 -2.234 -20.631 1.00 60.66 91 SER A C 1
ATOM 676 O O . SER A 1 91 ? 16.741 -3.033 -19.766 1.00 60.66 91 SER A O 1
ATOM 678 N N . SER A 1 92 ? 18.345 -2.218 -21.104 1.00 58.22 92 SER A N 1
ATOM 679 C CA . SER A 1 92 ? 19.388 -3.145 -20.626 1.00 58.22 92 SER A CA 1
ATOM 680 C C . SER A 1 92 ? 19.992 -2.741 -19.274 1.00 58.22 92 SER A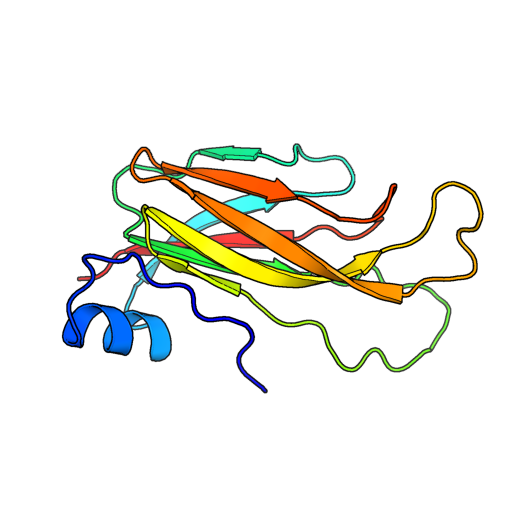 C 1
ATOM 682 O O . SER A 1 92 ? 20.609 -3.569 -18.600 1.00 58.22 92 SER A O 1
ATOM 684 N N . ILE A 1 93 ? 19.797 -1.484 -18.849 1.00 57.75 93 ILE A N 1
ATOM 685 C CA . ILE A 1 93 ? 20.241 -0.977 -17.546 1.00 57.75 93 ILE A CA 1
ATOM 686 C C . ILE A 1 93 ? 19.021 -0.849 -16.641 1.00 57.75 93 ILE A C 1
ATOM 688 O O . ILE A 1 93 ? 18.400 0.207 -16.515 1.00 57.75 93 ILE A O 1
ATOM 692 N N . ALA A 1 94 ? 18.680 -1.953 -15.993 1.00 60.28 94 ALA A N 1
ATOM 693 C CA . ALA A 1 94 ? 17.676 -1.952 -14.949 1.00 60.28 94 ALA A CA 1
ATOM 694 C C . ALA A 1 94 ? 18.314 -1.630 -13.591 1.00 60.28 94 ALA A C 1
ATOM 696 O O . ALA A 1 94 ? 19.341 -2.199 -13.211 1.00 60.28 94 ALA A O 1
ATOM 697 N N . SER A 1 95 ? 17.697 -0.707 -12.855 1.00 63.19 95 SER A N 1
ATOM 698 C CA . SER A 1 95 ? 18.155 -0.268 -11.536 1.00 63.19 95 SER A CA 1
ATOM 699 C C . SER A 1 95 ? 17.027 -0.369 -10.513 1.00 63.19 95 SER A C 1
ATOM 701 O O . SER A 1 95 ? 15.853 -0.148 -10.818 1.00 63.19 95 SER A O 1
ATOM 703 N N . SER A 1 96 ? 17.383 -0.742 -9.282 1.00 63.81 96 SER A N 1
ATOM 704 C CA . SER A 1 96 ? 16.442 -0.728 -8.163 1.00 63.81 96 SER A CA 1
ATOM 705 C C . SER A 1 96 ? 16.260 0.713 -7.715 1.00 63.81 96 SER A C 1
ATOM 707 O O . SER A 1 96 ? 17.178 1.306 -7.153 1.00 63.81 96 SER A O 1
ATOM 709 N N . ASN A 1 97 ? 15.077 1.267 -7.955 1.00 70.88 97 ASN A N 1
ATOM 710 C CA . ASN A 1 97 ? 14.748 2.636 -7.582 1.00 70.88 97 ASN A CA 1
ATOM 711 C C . ASN A 1 97 ? 13.574 2.643 -6.609 1.00 70.88 97 ASN A C 1
ATOM 713 O O . ASN A 1 97 ? 12.645 1.835 -6.712 1.00 70.88 97 ASN A O 1
ATOM 717 N N . TYR A 1 98 ? 13.608 3.592 -5.677 1.00 75.50 98 TYR A N 1
ATOM 718 C CA . TYR A 1 98 ? 12.513 3.810 -4.745 1.00 75.50 98 TYR A CA 1
ATOM 719 C C . TYR A 1 98 ? 11.400 4.591 -5.438 1.00 75.50 98 TYR A C 1
ATOM 721 O O . TYR A 1 98 ? 11.609 5.715 -5.890 1.00 75.50 98 TYR A O 1
ATOM 729 N N . ALA A 1 99 ? 10.212 4.002 -5.505 1.00 79.19 99 ALA A N 1
ATOM 730 C CA . ALA A 1 99 ? 9.003 4.703 -5.895 1.00 79.19 99 ALA A CA 1
ATOM 731 C C . ALA A 1 99 ? 8.264 5.219 -4.665 1.00 79.19 99 ALA A C 1
ATOM 733 O O . ALA A 1 99 ? 8.199 4.552 -3.627 1.00 79.19 99 ALA A O 1
ATOM 734 N N . LYS A 1 100 ? 7.693 6.415 -4.792 1.00 87.00 100 LYS A N 1
ATOM 735 C CA . LYS A 1 100 ? 6.892 7.027 -3.736 1.00 87.00 100 LYS A CA 1
ATOM 736 C C . LYS A 1 100 ? 5.466 6.503 -3.822 1.00 87.00 100 LYS A C 1
ATOM 738 O O . LYS A 1 100 ? 4.842 6.585 -4.874 1.00 87.00 100 LYS A O 1
ATOM 743 N N . VAL A 1 101 ? 4.946 6.028 -2.700 1.00 89.88 101 VAL A N 1
ATOM 744 C CA . VAL A 1 101 ? 3.544 5.647 -2.512 1.00 89.88 101 VAL A CA 1
ATOM 745 C C . VAL A 1 101 ? 2.885 6.711 -1.649 1.00 89.88 101 VAL A C 1
ATOM 747 O O . VAL A 1 101 ? 3.399 7.032 -0.578 1.00 89.88 101 VAL A O 1
ATOM 750 N N . THR A 1 102 ? 1.743 7.235 -2.075 1.00 92.94 102 THR A N 1
ATOM 751 C CA . THR A 1 102 ? 0.911 8.133 -1.264 1.00 92.94 102 THR A CA 1
ATOM 752 C C . THR A 1 102 ? -0.440 7.482 -1.032 1.00 92.94 102 THR A C 1
ATOM 754 O O . THR A 1 102 ? -1.015 6.933 -1.966 1.00 92.94 102 THR A O 1
ATOM 757 N N . PHE A 1 103 ? -0.940 7.552 0.199 1.00 94.94 103 PHE A N 1
ATOM 758 C CA . PHE A 1 103 ? -2.294 7.155 0.560 1.00 94.94 103 PHE A CA 1
ATOM 759 C C . PHE A 1 103 ? -2.960 8.333 1.267 1.00 94.94 103 PHE A C 1
ATOM 761 O O . PHE A 1 103 ? -2.628 8.644 2.408 1.00 94.94 103 PHE A O 1
ATOM 768 N N . SER A 1 104 ? -3.842 9.042 0.569 1.00 94.19 104 SER A N 1
ATOM 769 C CA . SER A 1 104 ? -4.477 10.259 1.077 1.00 94.19 104 SER A CA 1
ATOM 770 C C . SER A 1 104 ? -5.502 9.953 2.173 1.00 94.19 104 SER A C 1
ATOM 772 O O . SER A 1 104 ? -5.903 8.803 2.369 1.00 94.19 104 SER A O 1
ATOM 774 N N . ALA A 1 105 ? -5.939 10.980 2.906 1.00 92.19 105 ALA A N 1
ATOM 775 C CA . ALA A 1 105 ? -6.975 10.823 3.928 1.00 92.19 105 ALA A CA 1
ATOM 776 C C . ALA A 1 105 ? -8.320 10.379 3.316 1.00 92.19 105 ALA A C 1
ATOM 778 O O . ALA A 1 105 ? -9.053 9.578 3.894 1.00 92.19 105 ALA A O 1
ATOM 779 N N . GLU A 1 106 ? -8.595 10.833 2.096 1.00 94.00 106 GLU A N 1
ATOM 780 C CA . GLU A 1 106 ? -9.796 10.541 1.309 1.00 94.00 106 GLU A CA 1
ATOM 781 C C . GLU A 1 106 ? -9.775 9.137 0.690 1.00 94.00 106 GLU A C 1
ATOM 783 O O . GLU A 1 106 ? -10.761 8.701 0.107 1.00 94.00 106 GLU A O 1
ATOM 788 N N . GLY A 1 107 ? -8.665 8.407 0.824 1.00 94.19 107 GLY A N 1
ATOM 789 C CA . GLY A 1 107 ? -8.531 7.045 0.323 1.00 94.19 107 GLY A CA 1
ATOM 790 C C . GLY A 1 107 ? -7.848 6.932 -1.041 1.00 94.19 107 GLY A C 1
ATOM 791 O O . GLY A 1 107 ? -7.731 5.825 -1.565 1.00 94.19 107 GLY A O 1
ATOM 792 N N . ASN A 1 108 ? -7.376 8.041 -1.620 1.00 95.81 108 ASN A N 1
ATOM 793 C CA . ASN A 1 108 ? -6.692 8.016 -2.910 1.00 95.81 108 ASN A CA 1
ATOM 794 C C . ASN A 1 108 ? -5.275 7.475 -2.758 1.00 95.81 108 ASN A C 1
ATOM 796 O O . ASN A 1 108 ? -4.499 7.934 -1.920 1.00 95.81 108 ASN A O 1
ATOM 800 N N . ILE A 1 109 ? -4.934 6.518 -3.606 1.00 94.56 109 ILE A N 1
ATOM 801 C CA . ILE A 1 109 ? -3.634 5.870 -3.648 1.00 94.56 109 ILE A CA 1
ATOM 802 C C . ILE A 1 109 ? -2.968 6.274 -4.950 1.00 94.56 109 ILE A C 1
ATOM 804 O O . ILE A 1 109 ? -3.568 6.161 -6.016 1.00 94.56 109 ILE A O 1
ATOM 808 N N . SER A 1 110 ? -1.727 6.739 -4.869 1.00 91.94 110 SER A N 1
ATOM 809 C CA . SER A 1 110 ? -0.907 7.030 -6.040 1.00 91.94 110 SER A CA 1
ATOM 810 C C . SER A 1 110 ? 0.494 6.480 -5.856 1.00 91.94 110 SER A C 1
ATOM 812 O O . SER A 1 110 ? 1.055 6.516 -4.755 1.00 91.94 110 SER A O 1
ATOM 814 N N . ILE A 1 111 ? 1.060 5.967 -6.945 1.00 86.31 111 ILE A N 1
ATOM 815 C CA . ILE A 1 111 ? 2.443 5.516 -6.969 1.00 86.31 111 ILE A CA 1
ATOM 816 C C . ILE A 1 111 ? 3.205 6.287 -8.047 1.00 86.31 111 ILE A C 1
ATOM 818 O O . ILE A 1 111 ? 2.715 6.489 -9.155 1.00 86.31 111 ILE A O 1
ATOM 822 N N . TYR A 1 112 ? 4.397 6.762 -7.698 1.00 82.25 112 TYR A N 1
ATOM 823 C CA . TYR A 1 112 ? 5.235 7.589 -8.556 1.00 82.25 112 TYR A CA 1
ATOM 824 C C . TYR A 1 112 ? 6.631 6.979 -8.695 1.00 82.25 112 TYR A C 1
ATOM 826 O O . TYR A 1 112 ? 7.332 6.791 -7.694 1.00 82.25 112 TYR A O 1
ATOM 834 N N . TYR A 1 113 ? 7.034 6.701 -9.937 1.00 74.56 113 TYR A N 1
ATOM 835 C CA . TYR A 1 113 ? 8.377 6.245 -10.290 1.00 74.56 113 TYR A CA 1
ATOM 836 C C . TYR A 1 113 ? 9.270 7.440 -10.650 1.00 74.56 113 TYR A C 1
ATOM 838 O O . TYR A 1 113 ? 8.820 8.326 -11.373 1.00 74.56 113 TYR A O 1
ATOM 846 N N . PRO A 1 114 ? 10.535 7.470 -10.204 1.00 63.25 114 PRO A N 1
ATOM 847 C CA . PRO A 1 114 ? 11.521 8.417 -10.718 1.00 63.25 114 PRO A CA 1
ATOM 848 C C . PRO A 1 114 ? 12.030 8.093 -12.136 1.00 63.25 114 PRO A C 1
ATOM 850 O O . PRO A 1 114 ? 12.562 8.993 -12.776 1.00 63.25 114 PRO A O 1
ATOM 853 N N . ALA A 1 115 ? 11.909 6.851 -12.621 1.00 64.88 115 ALA A N 1
ATOM 854 C CA . ALA A 1 115 ? 12.322 6.467 -13.976 1.00 64.88 115 ALA A CA 1
ATOM 855 C C . ALA A 1 115 ? 11.142 6.410 -14.964 1.00 64.88 115 ALA A C 1
ATOM 857 O O . ALA A 1 115 ? 9.987 6.289 -14.558 1.00 64.88 115 ALA A O 1
ATOM 858 N N . ASP A 1 116 ? 11.456 6.456 -16.264 1.00 65.56 116 ASP A N 1
ATOM 859 C CA . ASP A 1 116 ? 10.465 6.589 -17.342 1.00 65.56 116 ASP A CA 1
ATOM 860 C C . ASP A 1 116 ? 9.549 5.366 -17.510 1.00 65.56 116 ASP A C 1
ATOM 862 O O . ASP A 1 116 ? 8.407 5.532 -17.929 1.00 65.56 116 ASP A O 1
ATOM 866 N N . ASN A 1 117 ? 10.034 4.155 -17.202 1.00 60.16 117 ASN A N 1
ATOM 867 C CA . ASN A 1 117 ? 9.296 2.905 -17.383 1.00 60.16 117 ASN A CA 1
ATOM 868 C C . ASN A 1 117 ? 9.537 1.907 -16.231 1.00 60.16 117 ASN A C 1
ATOM 870 O O . ASN A 1 117 ? 10.613 1.832 -15.627 1.00 60.16 117 ASN A O 1
ATOM 874 N N . SER A 1 118 ? 8.531 1.069 -15.986 1.00 64.31 118 SER A N 1
ATOM 875 C CA . SER A 1 118 ? 8.637 -0.155 -15.193 1.00 64.31 118 SER A CA 1
ATOM 876 C C . SER A 1 118 ? 7.744 -1.221 -15.830 1.00 64.31 118 SER A C 1
ATOM 878 O O . SER A 1 118 ? 6.593 -0.933 -16.160 1.00 64.31 118 SER A O 1
ATOM 880 N N . ASP A 1 119 ? 8.279 -2.430 -16.003 1.00 64.44 119 ASP A N 1
ATOM 881 C CA . ASP A 1 119 ? 7.514 -3.603 -16.461 1.00 64.44 119 ASP A CA 1
ATOM 882 C C . ASP A 1 119 ? 6.846 -4.342 -15.289 1.00 64.44 119 ASP A C 1
ATOM 884 O O . ASP A 1 119 ? 6.077 -5.284 -15.489 1.00 64.44 119 ASP A O 1
ATOM 888 N N . ASP A 1 120 ? 7.136 -3.919 -14.056 1.00 69.31 120 ASP A N 1
ATOM 889 C CA . ASP A 1 120 ? 6.633 -4.561 -12.854 1.00 69.31 120 ASP A CA 1
ATOM 890 C C . ASP A 1 120 ? 5.213 -4.073 -12.530 1.00 69.31 120 ASP A C 1
ATOM 892 O O . ASP A 1 120 ? 4.840 -2.906 -12.704 1.00 69.31 120 ASP A O 1
ATOM 896 N N . TYR A 1 121 ? 4.416 -4.992 -11.994 1.00 76.31 121 TYR A N 1
ATOM 897 C CA . TYR A 1 121 ? 3.149 -4.691 -11.344 1.00 76.31 121 TYR A CA 1
ATOM 898 C C . TYR A 1 121 ? 3.316 -4.809 -9.829 1.00 76.31 121 TYR A C 1
ATOM 900 O O . TYR A 1 121 ? 4.260 -5.407 -9.309 1.00 76.31 121 TYR A O 1
ATOM 908 N N . CYS A 1 122 ? 2.386 -4.236 -9.083 1.00 80.94 122 CYS A N 1
ATOM 909 C CA . CYS A 1 122 ? 2.313 -4.394 -7.644 1.00 80.94 122 CYS A CA 1
ATOM 910 C C . CYS A 1 122 ? 0.898 -4.747 -7.219 1.00 80.94 122 CYS A C 1
ATOM 912 O O . CYS A 1 122 ? -0.085 -4.366 -7.855 1.00 80.94 122 CYS A O 1
ATOM 914 N N . THR A 1 123 ? 0.807 -5.473 -6.114 1.00 88.38 123 THR A N 1
ATOM 915 C CA . THR A 1 123 ? -0.448 -5.650 -5.396 1.00 88.38 123 THR A CA 1
ATOM 916 C C . THR A 1 123 ? -0.487 -4.647 -4.258 1.00 88.38 123 THR A C 1
ATOM 918 O O . THR A 1 123 ? 0.439 -4.582 -3.442 1.00 88.38 123 THR A O 1
ATOM 921 N N . VAL A 1 124 ? -1.568 -3.885 -4.192 1.00 92.06 124 VAL A N 1
ATOM 922 C CA . VAL A 1 124 ? -1.897 -3.030 -3.062 1.00 92.06 124 VAL A CA 1
ATOM 923 C C . VAL A 1 124 ? -2.967 -3.732 -2.251 1.00 92.06 124 VAL A C 1
ATOM 925 O O . VAL A 1 124 ? -4.041 -4.033 -2.757 1.00 92.06 124 VAL A O 1
ATOM 928 N N . GLU A 1 125 ? -2.667 -4.001 -0.993 1.00 95.06 125 GLU A N 1
ATOM 929 C CA . GLU A 1 125 ? -3.578 -4.636 -0.048 1.00 95.06 125 GLU A CA 1
ATOM 930 C C . GLU A 1 125 ? -4.014 -3.613 0.999 1.00 95.06 125 GLU A C 1
ATOM 932 O O . GLU A 1 125 ? -3.169 -2.961 1.607 1.00 95.06 125 GLU A O 1
ATOM 937 N N . GLY A 1 126 ? -5.319 -3.460 1.204 1.00 95.94 126 GLY A N 1
ATOM 938 C CA . GLY A 1 126 ? -5.924 -2.568 2.187 1.00 95.94 126 GLY A CA 1
ATOM 939 C C . GLY A 1 126 ? -6.386 -3.326 3.426 1.00 95.94 126 GLY A C 1
ATOM 940 O O . GLY A 1 126 ? -7.091 -4.333 3.328 1.00 95.94 126 GLY A O 1
ATOM 941 N N . TYR A 1 127 ? -6.001 -2.817 4.591 1.00 96.00 127 TYR A N 1
ATOM 942 C CA . TYR A 1 127 ? -6.243 -3.437 5.884 1.00 96.00 127 TYR A CA 1
ATOM 943 C C . TYR A 1 127 ? -7.056 -2.537 6.807 1.00 96.00 127 TYR A C 1
ATOM 945 O O . TYR A 1 127 ? -6.838 -1.326 6.840 1.00 96.00 127 TYR A O 1
ATOM 953 N N . HIS A 1 128 ? -7.941 -3.155 7.585 1.00 94.75 128 HIS A N 1
ATOM 954 C CA . HIS A 1 128 ? -8.731 -2.506 8.627 1.00 94.75 128 HIS A CA 1
ATOM 955 C C . HIS A 1 128 ? -8.287 -2.978 10.017 1.00 94.75 128 HIS A C 1
ATOM 957 O O . HIS A 1 128 ? -8.062 -4.173 10.237 1.00 94.75 128 HIS A O 1
ATOM 963 N N . TYR A 1 129 ? -8.147 -2.039 10.946 1.00 88.88 129 TYR A N 1
ATOM 964 C CA . TYR A 1 129 ? -7.882 -2.284 12.355 1.00 88.88 129 TYR A CA 1
ATOM 965 C C . TYR A 1 129 ? -9.185 -2.596 13.098 1.00 88.88 129 TYR A C 1
ATOM 967 O O . TYR A 1 129 ? -10.081 -1.759 13.131 1.00 88.88 129 TYR A O 1
ATOM 975 N N . TYR A 1 130 ? -9.258 -3.753 13.759 1.00 79.06 130 TYR A N 1
ATOM 976 C CA . TYR A 1 130 ? -10.341 -4.054 14.709 1.00 79.06 130 TYR A CA 1
ATOM 977 C C . TYR A 1 130 ? -10.076 -3.514 16.119 1.00 79.06 130 TYR A C 1
ATOM 979 O O . TYR A 1 130 ? -8.906 -3.168 16.425 1.00 79.06 130 TYR A O 1
#